Protein AF-A0AA89BWR8-F1 (afdb_monomer_lite)

Radius of gyration: 17.07 Å; chains: 1; bounding box: 43×33×44 Å

Structure (mmCIF, N/CA/C/O backbone):
data_AF-A0AA89BWR8-F1
#
_entry.id   AF-A0AA89BWR8-F1
#
loop_
_atom_site.group_PDB
_atom_site.id
_atom_site.type_symbol
_atom_site.label_atom_id
_atom_site.label_alt_id
_atom_site.label_comp_id
_atom_site.label_asym_id
_atom_site.label_entity_id
_atom_site.label_seq_id
_atom_site.pdbx_PDB_ins_code
_atom_site.Cartn_x
_atom_site.Cartn_y
_atom_site.Cartn_z
_atom_site.occupancy
_atom_site.B_iso_or_equiv
_atom_site.auth_seq_id
_atom_site.auth_comp_id
_atom_site.auth_asym_id
_atom_site.auth_atom_id
_atom_site.pdbx_PDB_model_num
ATOM 1 N N . SER A 1 1 ? 24.851 -25.615 -11.402 1.00 36.94 1 SER A N 1
ATOM 2 C CA . SER A 1 1 ? 25.061 -24.158 -11.490 1.00 36.94 1 SER A CA 1
ATOM 3 C C . SER A 1 1 ? 24.172 -23.484 -10.454 1.00 36.94 1 SER A C 1
ATOM 5 O O . SER A 1 1 ? 22.984 -23.778 -10.431 1.00 36.94 1 SER A O 1
ATOM 7 N N . LYS A 1 2 ? 24.751 -22.735 -9.506 1.00 30.31 2 LYS A N 1
ATOM 8 C CA . LYS A 1 2 ? 24.058 -22.172 -8.331 1.00 30.31 2 LYS A CA 1
ATOM 9 C C . LYS A 1 2 ? 23.184 -20.987 -8.760 1.00 30.31 2 LYS A C 1
ATOM 11 O O . LYS A 1 2 ? 23.700 -20.025 -9.312 1.00 30.31 2 LYS A O 1
ATOM 16 N N . VAL A 1 3 ? 21.880 -21.055 -8.491 1.00 31.41 3 VAL A N 1
ATOM 17 C CA . VAL A 1 3 ? 20.938 -19.947 -8.709 1.00 31.41 3 VAL A CA 1
ATOM 18 C C . VAL A 1 3 ? 21.201 -18.880 -7.647 1.00 31.41 3 VAL A C 1
ATOM 20 O O . VAL A 1 3 ? 20.932 -19.084 -6.463 1.00 31.41 3 VAL A O 1
ATOM 23 N N . GLN A 1 4 ? 21.777 -17.759 -8.068 1.00 27.44 4 GLN A N 1
ATOM 24 C CA . GLN A 1 4 ? 22.065 -16.613 -7.217 1.00 27.44 4 GLN A CA 1
ATOM 25 C C . GLN A 1 4 ? 20.774 -15.805 -7.059 1.00 27.44 4 GLN A C 1
ATOM 27 O O . GLN A 1 4 ? 20.370 -15.073 -7.957 1.00 27.44 4 GLN A O 1
ATOM 32 N N . ARG A 1 5 ? 20.081 -16.002 -5.931 1.00 29.70 5 ARG A N 1
ATOM 33 C CA . ARG A 1 5 ? 18.919 -15.194 -5.541 1.00 29.70 5 ARG A CA 1
ATOM 34 C C . ARG A 1 5 ? 19.393 -13.752 -5.362 1.00 29.70 5 ARG A C 1
ATOM 36 O O . ARG A 1 5 ? 20.123 -13.458 -4.418 1.00 29.70 5 ARG A O 1
ATOM 43 N N . SER A 1 6 ? 19.025 -12.870 -6.285 1.00 31.78 6 SER A N 1
ATOM 44 C CA . SER A 1 6 ? 19.241 -11.433 -6.151 1.00 31.78 6 SER A CA 1
ATOM 45 C C . SER A 1 6 ? 18.354 -10.919 -5.019 1.00 31.78 6 SER A C 1
ATOM 47 O O . SER A 1 6 ? 17.145 -10.763 -5.186 1.00 31.78 6 SER A O 1
ATOM 49 N N . ALA A 1 7 ? 18.953 -10.726 -3.847 1.00 32.12 7 ALA A N 1
ATOM 50 C CA . ALA A 1 7 ? 18.315 -10.069 -2.721 1.00 32.12 7 ALA A CA 1
ATOM 51 C C . ALA A 1 7 ? 17.990 -8.622 -3.111 1.00 32.12 7 ALA A C 1
ATOM 53 O O . ALA A 1 7 ? 18.871 -7.873 -3.539 1.00 32.12 7 ALA A O 1
ATOM 54 N N . ILE A 1 8 ? 16.723 -8.246 -2.966 1.00 34.41 8 ILE A N 1
ATOM 55 C CA . ILE A 1 8 ? 16.279 -6.856 -3.021 1.00 34.41 8 ILE A CA 1
ATOM 56 C C . ILE A 1 8 ? 16.982 -6.146 -1.858 1.00 34.41 8 ILE A C 1
ATOM 58 O O . ILE A 1 8 ? 16.659 -6.382 -0.699 1.00 34.41 8 ILE A O 1
ATOM 62 N N . ARG A 1 9 ? 18.004 -5.335 -2.149 1.00 30.09 9 ARG A N 1
ATOM 63 C CA . ARG A 1 9 ? 18.660 -4.503 -1.134 1.00 30.09 9 ARG A CA 1
ATOM 64 C C . ARG A 1 9 ? 17.848 -3.229 -0.957 1.00 30.09 9 ARG A C 1
ATOM 66 O O . ARG A 1 9 ? 17.902 -2.345 -1.807 1.00 30.09 9 ARG A O 1
ATOM 73 N N . ILE A 1 10 ? 17.121 -3.155 0.152 1.00 40.72 10 ILE A N 1
ATOM 74 C CA . ILE A 1 10 ? 16.496 -1.926 0.638 1.00 40.72 10 ILE A CA 1
ATOM 75 C C . ILE A 1 10 ? 17.629 -1.038 1.192 1.00 40.72 10 ILE A C 1
ATOM 77 O O . ILE A 1 10 ? 18.359 -1.486 2.081 1.00 40.72 10 ILE A O 1
ATOM 81 N N . PRO A 1 11 ? 17.873 0.169 0.648 1.00 35.12 11 PRO A N 1
ATOM 82 C CA . PRO A 1 11 ? 18.867 1.084 1.200 1.00 35.12 11 PRO A CA 1
ATOM 83 C C . PRO A 1 11 ? 18.423 1.553 2.590 1.00 35.12 11 PRO A C 1
ATOM 85 O O . PRO A 1 11 ? 17.339 2.099 2.729 1.00 35.12 11 PRO A O 1
ATOM 88 N N . SER A 1 12 ? 19.272 1.351 3.597 1.00 39.44 12 SER A N 1
ATOM 89 C CA . SER A 1 12 ? 19.062 1.808 4.975 1.00 39.44 12 SER A CA 1
ATOM 90 C C . SER A 1 12 ? 19.413 3.295 5.104 1.00 39.44 12 SER A C 1
ATOM 92 O O . SER A 1 12 ? 20.489 3.624 5.603 1.00 39.44 12 SER A O 1
ATOM 94 N N . ASP A 1 13 ? 18.510 4.179 4.688 1.00 39.41 13 ASP A N 1
ATOM 95 C CA . ASP A 1 13 ? 18.469 5.563 5.174 1.00 39.41 13 ASP A CA 1
ATOM 96 C C . ASP A 1 13 ? 17.265 5.676 6.107 1.00 39.41 13 ASP A C 1
ATOM 98 O O . ASP A 1 13 ? 16.150 5.962 5.680 1.00 39.41 13 ASP A O 1
ATOM 102 N N . LYS A 1 14 ? 17.511 5.400 7.395 1.00 39.00 14 LYS A N 1
ATOM 103 C CA . LYS A 1 14 ? 16.492 5.307 8.446 1.00 39.00 14 LYS A CA 1
ATOM 104 C C . LYS A 1 14 ? 15.722 6.621 8.585 1.00 39.00 14 LYS A C 1
ATOM 106 O O . LYS A 1 14 ? 16.087 7.484 9.382 1.00 39.00 14 LYS A O 1
ATOM 111 N N . GLN A 1 15 ? 14.631 6.749 7.842 1.00 40.97 15 GLN A N 1
ATOM 112 C CA . GLN A 1 15 ? 13.538 7.640 8.197 1.00 40.97 15 GLN A CA 1
ATOM 113 C C . GLN A 1 15 ? 12.720 6.970 9.303 1.00 40.97 15 GLN A C 1
ATOM 115 O O . GLN A 1 15 ? 12.555 5.754 9.318 1.00 40.97 15 GLN A O 1
ATOM 120 N N . GLU A 1 16 ? 12.181 7.762 10.224 1.00 44.00 16 GLU A N 1
ATOM 121 C CA . GLU A 1 16 ? 11.364 7.341 11.380 1.00 44.00 16 GLU A CA 1
ATOM 122 C C . GLU A 1 16 ? 10.152 6.451 10.995 1.00 44.00 16 GLU A C 1
ATOM 124 O O . GLU A 1 16 ? 9.566 5.771 11.834 1.00 44.00 16 GLU A O 1
ATOM 129 N N . GLY A 1 17 ? 9.801 6.423 9.702 1.00 45.97 17 GLY A N 1
ATOM 130 C CA . GLY A 1 17 ? 8.819 5.530 9.089 1.00 45.97 17 GLY A CA 1
ATOM 131 C C . GLY A 1 17 ? 9.308 4.100 8.794 1.00 45.97 17 GLY A C 1
ATOM 132 O O . GLY A 1 17 ? 8.502 3.180 8.793 1.00 45.97 17 GLY A O 1
ATOM 133 N N . GLU A 1 18 ? 10.600 3.866 8.565 1.00 49.12 18 GLU A N 1
ATOM 134 C CA . GLU A 1 18 ? 11.105 2.540 8.166 1.00 49.12 18 GLU A CA 1
ATOM 135 C C . GLU A 1 18 ? 11.197 1.552 9.331 1.00 49.12 18 GLU A C 1
ATOM 137 O O . GLU A 1 18 ? 11.049 0.345 9.133 1.00 49.12 18 GLU A O 1
ATOM 142 N N . THR A 1 19 ? 11.396 2.044 10.555 1.00 53.81 19 THR A N 1
ATOM 143 C CA . THR A 1 19 ? 11.490 1.193 11.749 1.00 53.81 19 THR A CA 1
ATOM 144 C C . THR A 1 19 ? 10.155 0.532 12.082 1.00 53.81 19 THR A C 1
ATOM 146 O O . THR A 1 19 ? 10.115 -0.671 12.319 1.00 53.81 19 THR A O 1
ATOM 149 N N . TRP A 1 20 ? 9.036 1.263 12.013 1.00 62.69 20 TRP A N 1
ATOM 150 C CA . TRP A 1 20 ? 7.748 0.712 12.451 1.00 62.69 20 TRP A CA 1
ATOM 151 C C . TRP A 1 20 ? 7.217 -0.392 11.533 1.00 62.69 20 TRP A C 1
ATOM 153 O O . TRP A 1 20 ? 6.563 -1.318 12.012 1.00 62.69 20 TRP A O 1
ATOM 163 N N . ILE A 1 21 ? 7.454 -0.310 10.218 1.00 67.62 21 ILE A N 1
ATOM 164 C CA . ILE A 1 21 ? 6.926 -1.316 9.293 1.00 67.62 21 ILE A CA 1
ATOM 165 C C . ILE A 1 21 ? 7.728 -2.614 9.377 1.00 67.62 21 ILE A C 1
ATOM 167 O O . ILE A 1 21 ? 7.125 -3.683 9.351 1.00 67.62 21 ILE A O 1
ATOM 171 N N . GLY A 1 22 ? 9.053 -2.527 9.555 1.00 64.25 22 GLY A N 1
ATOM 172 C CA . GLY A 1 22 ? 9.920 -3.688 9.773 1.00 64.25 22 GLY A CA 1
ATOM 173 C C . GLY A 1 22 ? 9.630 -4.405 11.094 1.00 64.25 22 GLY A C 1
ATOM 174 O O . GLY A 1 22 ? 9.739 -5.626 11.168 1.00 64.25 22 GLY A O 1
ATOM 175 N N . ASP A 1 23 ? 9.165 -3.668 12.106 1.00 72.50 23 ASP A N 1
ATOM 176 C CA . ASP A 1 23 ? 8.747 -4.240 13.391 1.00 72.50 23 ASP A CA 1
ATOM 177 C C . ASP A 1 23 ? 7.387 -4.964 13.314 1.00 72.50 23 ASP A C 1
ATOM 179 O O . ASP A 1 23 ? 7.080 -5.813 14.155 1.00 72.50 23 ASP A O 1
ATOM 183 N N . ARG A 1 24 ? 6.546 -4.648 12.315 1.00 72.31 24 ARG A N 1
ATOM 184 C CA . ARG A 1 24 ? 5.188 -5.214 12.165 1.00 72.31 24 ARG A CA 1
ATOM 185 C C . ARG A 1 24 ? 5.049 -6.218 11.026 1.00 72.31 24 ARG A C 1
ATOM 187 O O . ARG A 1 24 ? 4.170 -7.078 11.089 1.00 72.31 24 ARG A O 1
ATOM 194 N N . LEU A 1 25 ? 5.874 -6.106 9.989 1.00 78.25 25 LEU A N 1
ATOM 195 C CA . LEU A 1 25 ? 5.851 -6.953 8.803 1.00 78.25 25 LEU A CA 1
ATOM 196 C C . LEU A 1 25 ? 7.245 -7.495 8.528 1.00 78.25 25 LEU A C 1
ATOM 198 O O . LEU A 1 25 ? 8.211 -6.742 8.439 1.00 78.25 25 LEU A O 1
ATOM 202 N N . SER A 1 26 ? 7.337 -8.809 8.332 1.00 82.75 26 SER A N 1
ATOM 203 C CA . SER A 1 26 ? 8.589 -9.412 7.890 1.00 82.75 26 SER A CA 1
ATOM 204 C C . SER A 1 26 ? 8.947 -8.948 6.477 1.00 82.75 26 SER A C 1
ATOM 206 O O . SER A 1 26 ? 8.071 -8.655 5.654 1.00 82.75 26 SER A O 1
ATOM 208 N N . GLU A 1 27 ? 10.245 -8.947 6.169 1.00 80.44 27 GLU A N 1
ATOM 209 C CA . GLU A 1 27 ? 10.750 -8.649 4.823 1.00 80.44 27 GLU A CA 1
ATOM 210 C C . GLU A 1 27 ? 10.099 -9.540 3.754 1.00 80.44 27 GLU A C 1
ATOM 212 O O . GLU A 1 27 ? 9.795 -9.067 2.660 1.00 80.44 27 GLU A O 1
ATOM 217 N N . ASP A 1 28 ? 9.798 -10.799 4.086 1.00 84.06 28 ASP A N 1
ATOM 218 C CA . ASP A 1 28 ? 9.092 -11.721 3.191 1.00 84.06 28 ASP A CA 1
ATOM 219 C C . ASP A 1 28 ? 7.685 -11.221 2.835 1.00 84.06 28 ASP A C 1
ATOM 221 O O . ASP A 1 28 ? 7.279 -11.279 1.672 1.00 84.06 28 ASP A O 1
ATOM 225 N N . VAL A 1 29 ? 6.934 -10.703 3.815 1.00 82.75 29 VAL A N 1
ATOM 226 C CA . VAL A 1 29 ? 5.588 -10.158 3.584 1.00 82.75 29 VAL A CA 1
ATOM 227 C C . VAL A 1 29 ? 5.672 -8.891 2.742 1.00 82.75 29 VAL A C 1
ATOM 229 O O . VAL A 1 29 ? 4.919 -8.747 1.779 1.00 82.75 29 VAL A O 1
ATOM 232 N N . LEU A 1 30 ? 6.618 -7.999 3.042 1.00 81.62 30 LEU A N 1
ATOM 233 C CA . LEU A 1 30 ? 6.847 -6.792 2.245 1.00 81.62 30 LEU A CA 1
ATOM 234 C C . LEU A 1 30 ? 7.247 -7.130 0.803 1.00 81.62 30 LEU A C 1
ATOM 236 O O . LEU A 1 30 ? 6.718 -6.535 -0.137 1.00 81.62 30 LEU A O 1
ATOM 240 N N . GLY A 1 31 ? 8.109 -8.131 0.614 1.00 82.69 31 GLY A N 1
ATOM 241 C CA . GLY A 1 31 ? 8.495 -8.636 -0.701 1.00 82.69 31 GLY A CA 1
ATOM 242 C C . GLY A 1 31 ? 7.308 -9.202 -1.485 1.00 82.69 31 GLY A C 1
ATOM 243 O O . GLY A 1 31 ? 7.147 -8.901 -2.670 1.00 82.69 31 GLY A O 1
ATOM 244 N N . GLN A 1 32 ? 6.428 -9.963 -0.828 1.00 86.75 32 GLN A N 1
ATOM 245 C CA . GLN A 1 32 ? 5.204 -10.482 -1.447 1.00 86.75 32 GLN A CA 1
ATOM 246 C C . GLN A 1 32 ? 4.235 -9.366 -1.840 1.00 86.75 32 GLN A C 1
ATOM 248 O O . GLN A 1 32 ? 3.738 -9.358 -2.967 1.00 86.75 32 GLN A O 1
ATOM 253 N N . VAL A 1 33 ? 3.991 -8.406 -0.945 1.00 86.50 33 VAL A N 1
ATOM 254 C CA . VAL A 1 33 ? 3.132 -7.249 -1.223 1.00 86.50 33 VAL A CA 1
ATOM 255 C C . VAL A 1 33 ? 3.694 -6.440 -2.390 1.00 86.50 33 VAL A C 1
ATOM 257 O O . VAL A 1 33 ? 2.972 -6.164 -3.347 1.00 86.50 33 VAL A O 1
ATOM 260 N N . GLY A 1 34 ? 4.994 -6.135 -2.373 1.00 85.31 34 GLY A N 1
ATOM 261 C CA . GLY A 1 34 ? 5.671 -5.439 -3.467 1.00 85.31 34 GLY A CA 1
ATOM 262 C C . GLY A 1 34 ? 5.540 -6.177 -4.803 1.00 85.31 34 GLY A C 1
ATOM 263 O O . GLY A 1 34 ? 5.213 -5.563 -5.819 1.00 85.31 34 GLY A O 1
ATOM 264 N N . SER A 1 35 ? 5.708 -7.503 -4.803 1.00 84.31 35 SER A N 1
ATOM 265 C CA . SER A 1 35 ? 5.534 -8.339 -5.997 1.00 84.31 35 SER A CA 1
ATOM 266 C C . SER A 1 35 ? 4.100 -8.293 -6.540 1.00 84.31 35 SER A C 1
ATOM 268 O O . SER A 1 35 ? 3.899 -8.103 -7.742 1.00 84.31 35 SER A O 1
ATOM 270 N N . GLN A 1 36 ? 3.090 -8.389 -5.669 1.00 88.38 36 GLN A N 1
ATOM 271 C CA . GLN A 1 36 ? 1.687 -8.297 -6.080 1.00 88.38 36 GLN A CA 1
ATOM 272 C C . GLN A 1 36 ? 1.348 -6.927 -6.675 1.00 88.38 36 GLN A C 1
ATOM 274 O O . GLN A 1 36 ? 0.682 -6.857 -7.711 1.00 88.38 36 GLN A O 1
ATOM 279 N N . LEU A 1 37 ? 1.834 -5.841 -6.066 1.00 88.25 37 LEU A N 1
ATOM 280 C CA . LEU A 1 37 ? 1.648 -4.489 -6.595 1.00 88.25 37 LEU A CA 1
ATOM 281 C C . LEU A 1 37 ? 2.299 -4.341 -7.972 1.00 88.25 37 LEU A C 1
ATOM 283 O O . LEU A 1 37 ? 1.674 -3.824 -8.898 1.00 88.25 37 LEU A O 1
ATOM 287 N N . LEU A 1 38 ? 3.512 -4.868 -8.144 1.00 85.62 38 LEU A N 1
ATOM 288 C CA . LEU A 1 38 ? 4.231 -4.811 -9.412 1.00 85.62 38 LEU A CA 1
ATOM 289 C C . LEU A 1 38 ? 3.472 -5.522 -10.542 1.00 85.62 38 LEU A C 1
ATOM 291 O O . LEU A 1 38 ? 3.311 -4.959 -11.626 1.00 85.62 38 LEU A O 1
ATOM 295 N N . ILE A 1 39 ? 2.940 -6.719 -10.275 1.00 85.38 39 ILE A N 1
ATOM 296 C CA . ILE A 1 39 ? 2.139 -7.492 -11.240 1.00 85.38 39 ILE 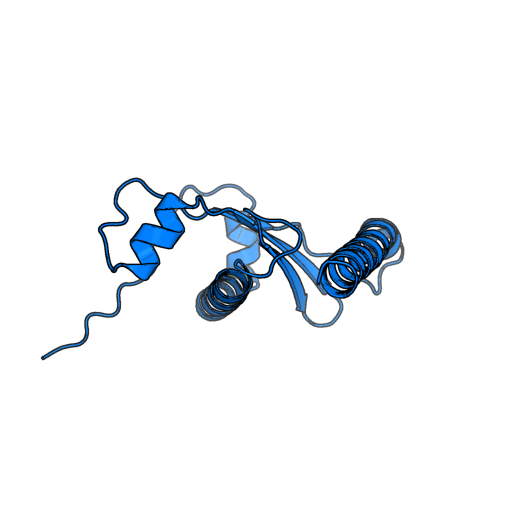A CA 1
ATOM 297 C C . ILE A 1 39 ? 0.877 -6.723 -11.660 1.00 85.38 39 ILE A C 1
ATOM 299 O O . ILE A 1 39 ? 0.444 -6.816 -12.808 1.00 85.38 39 ILE A O 1
ATOM 303 N N . LYS A 1 40 ? 0.282 -5.938 -10.754 1.00 84.31 40 LYS A N 1
ATOM 304 C CA . LYS A 1 40 ? -0.939 -5.160 -11.020 1.00 84.31 40 LYS A CA 1
ATOM 305 C C . LYS A 1 40 ? -0.679 -3.807 -11.688 1.00 84.31 40 LYS A C 1
ATOM 307 O O . LYS A 1 40 ? -1.622 -3.201 -12.199 1.00 84.31 40 LYS A O 1
ATOM 312 N N . ARG A 1 41 ? 0.573 -3.342 -11.768 1.00 83.19 41 ARG A N 1
ATOM 313 C CA . ARG A 1 41 ? 0.925 -2.041 -12.371 1.00 83.19 41 ARG A CA 1
ATOM 314 C C . ARG A 1 41 ? 0.419 -1.842 -13.799 1.00 83.19 41 ARG A C 1
ATOM 316 O O . ARG A 1 41 ? -0.164 -0.787 -14.061 1.00 83.19 41 ARG A O 1
ATOM 323 N N . PRO A 1 42 ? 0.547 -2.820 -14.716 1.00 78.19 42 PRO A N 1
ATOM 324 C CA . PRO A 1 42 ?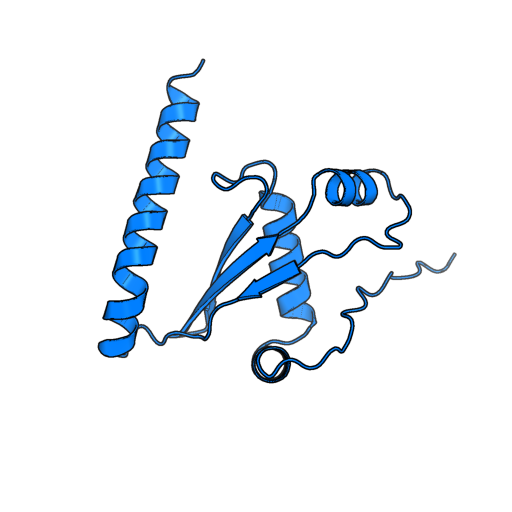 0.056 -2.666 -16.074 1.00 78.19 42 PRO A CA 1
ATOM 325 C C . PRO A 1 42 ? -1.458 -2.548 -16.167 1.00 78.19 42 PRO A C 1
ATOM 327 O O . PRO A 1 42 ? -1.925 -2.216 -17.232 1.00 78.19 42 PRO A O 1
ATOM 330 N N . VAL A 1 43 ? -2.247 -2.799 -15.124 1.00 79.19 43 VAL A N 1
ATOM 331 C CA . VAL A 1 43 ? -3.722 -2.696 -15.167 1.00 79.19 43 VAL A CA 1
ATOM 332 C C . VAL A 1 43 ? -4.272 -1.714 -14.129 1.00 79.19 43 VAL A C 1
ATOM 334 O O . VAL A 1 43 ? -5.478 -1.625 -13.935 1.00 79.19 43 VAL A O 1
ATOM 337 N N . SER A 1 44 ? -3.390 -0.967 -13.464 1.00 81.94 44 SER A N 1
ATOM 338 C CA . SER A 1 44 ? -3.762 0.010 -12.443 1.00 81.94 44 SER A CA 1
ATOM 339 C C . SER A 1 44 ? -4.511 1.197 -13.053 1.00 81.94 44 SER A C 1
ATOM 341 O O . SER A 1 44 ? -4.057 1.788 -14.032 1.00 81.94 44 SER A O 1
ATOM 343 N N . SER A 1 45 ? -5.604 1.617 -12.417 1.00 82.38 45 SER A N 1
ATOM 344 C CA . SER A 1 45 ? -6.267 2.897 -12.707 1.00 82.38 45 SER A CA 1
ATOM 345 C C . SER A 1 45 ? -5.387 4.114 -12.414 1.00 82.38 45 SER A C 1
ATOM 347 O O . SER A 1 45 ? -5.673 5.208 -12.884 1.00 82.38 45 SER A O 1
ATOM 349 N N . PHE A 1 46 ? -4.320 3.924 -11.635 1.00 83.19 46 PHE A N 1
ATOM 350 C CA . PHE A 1 46 ? -3.452 4.980 -11.123 1.00 83.19 46 PHE A CA 1
ATOM 351 C C . PHE A 1 46 ? -2.084 5.031 -11.814 1.00 83.19 46 PHE A C 1
ATOM 353 O O . PHE A 1 46 ? -1.147 5.573 -11.235 1.00 83.19 46 PHE A O 1
ATOM 360 N N . ARG A 1 47 ? -1.925 4.463 -13.023 1.00 79.00 47 ARG A N 1
ATOM 361 C CA . ARG A 1 47 ? -0.633 4.476 -13.743 1.00 79.00 47 ARG A CA 1
ATOM 362 C C . ARG A 1 47 ? -0.020 5.896 -13.757 1.00 79.00 47 ARG A C 1
ATOM 364 O O . ARG A 1 47 ? -0.736 6.842 -14.073 1.00 79.00 47 ARG A O 1
ATOM 371 N N . PRO A 1 48 ? 1.289 6.044 -13.465 1.00 78.44 48 PRO A N 1
ATOM 372 C CA . PRO A 1 48 ? 2.303 4.987 -13.318 1.00 78.44 48 PRO A CA 1
ATOM 373 C C . PRO A 1 48 ? 2.331 4.277 -11.952 1.00 78.44 48 PRO A C 1
ATOM 375 O O . PRO A 1 48 ? 3.111 3.335 -11.792 1.00 78.44 48 PRO A O 1
ATOM 378 N N . TYR A 1 49 ? 1.482 4.689 -11.011 1.00 86.75 49 TYR A N 1
ATOM 379 C CA . TYR A 1 49 ? 1.417 4.198 -9.640 1.00 86.75 49 TYR A CA 1
ATOM 380 C C . TYR A 1 49 ? 0.519 2.969 -9.475 1.00 86.75 49 TYR A C 1
ATOM 382 O O . TYR A 1 49 ? -0.415 2.717 -10.251 1.00 86.75 49 TYR A O 1
ATOM 390 N N . VAL A 1 50 ? 0.769 2.216 -8.406 1.00 89.25 50 VAL A N 1
ATOM 391 C CA . VAL A 1 50 ? -0.131 1.155 -7.940 1.00 89.25 50 VAL A CA 1
ATOM 392 C C . VAL A 1 50 ? -0.463 1.394 -6.490 1.00 89.25 50 VAL A C 1
ATOM 394 O O . VAL A 1 50 ? 0.426 1.407 -5.645 1.00 89.25 50 VAL A O 1
ATOM 397 N N . LEU A 1 51 ? -1.749 1.557 -6.210 1.00 91.06 51 LEU A N 1
ATOM 398 C CA . LEU A 1 51 ? -2.237 1.643 -4.849 1.00 91.06 51 LEU A CA 1
ATOM 399 C C . LEU A 1 51 ? -2.699 0.261 -4.376 1.00 91.06 51 LEU A C 1
ATOM 401 O O . LEU A 1 51 ? -3.478 -0.412 -5.052 1.00 91.06 51 LEU A O 1
ATOM 405 N N . GLY A 1 52 ? -2.222 -0.134 -3.205 1.00 90.88 52 GLY A N 1
ATOM 406 C CA . GLY A 1 52 ? -2.625 -1.317 -2.467 1.00 90.88 52 GLY A CA 1
ATOM 407 C C . GLY A 1 52 ? -3.257 -0.966 -1.131 1.00 90.88 52 GLY A C 1
ATOM 408 O O . GLY A 1 52 ? -3.003 0.089 -0.549 1.00 90.88 52 GLY A O 1
ATOM 409 N N . ILE A 1 53 ? -4.053 -1.903 -0.632 1.00 92.25 53 ILE A N 1
ATOM 410 C CA . ILE A 1 53 ? -4.584 -1.889 0.725 1.00 92.25 53 ILE A CA 1
ATOM 411 C C . ILE A 1 53 ? -4.073 -3.160 1.396 1.00 92.25 53 ILE A C 1
ATOM 413 O O . ILE A 1 53 ? -4.341 -4.258 0.909 1.00 92.25 53 ILE A O 1
ATOM 417 N N . LEU A 1 54 ? -3.330 -3.014 2.490 1.00 91.06 54 LEU A N 1
ATOM 418 C CA . LEU A 1 54 ? -2.924 -4.130 3.333 1.00 91.06 54 LEU A CA 1
ATOM 419 C C . LEU A 1 54 ? -3.811 -4.171 4.573 1.00 91.06 54 LEU A C 1
ATOM 421 O O . LEU A 1 54 ? -3.805 -3.240 5.377 1.00 91.06 54 LEU A O 1
ATOM 425 N N . CYS A 1 55 ? -4.546 -5.268 4.729 1.00 90.56 55 CYS A N 1
ATOM 426 C CA . CYS A 1 55 ? -5.395 -5.517 5.889 1.00 90.56 55 CYS A CA 1
ATOM 427 C C . CYS A 1 55 ? -4.693 -6.484 6.850 1.00 90.56 55 CYS A C 1
ATOM 429 O O . CYS A 1 55 ? -4.296 -7.580 6.456 1.00 90.56 55 CYS A O 1
ATOM 431 N N . MET A 1 56 ? -4.568 -6.094 8.116 1.00 89.19 56 MET A N 1
ATOM 432 C CA . MET A 1 56 ? -3.916 -6.853 9.183 1.00 89.19 56 MET A CA 1
ATOM 433 C C . MET A 1 56 ? -4.836 -6.885 10.402 1.00 89.19 56 MET A C 1
ATOM 435 O O . MET A 1 56 ? -4.871 -5.946 11.190 1.00 89.19 56 MET A O 1
ATOM 439 N N . ARG A 1 57 ? -5.600 -7.969 10.574 1.00 89.69 57 ARG A N 1
ATOM 440 C CA . ARG A 1 57 ? -6.666 -8.049 11.593 1.00 89.69 57 ARG A CA 1
ATOM 441 C C . ARG A 1 57 ? -7.637 -6.867 11.462 1.00 89.69 57 ARG A C 1
ATOM 443 O O . ARG A 1 57 ? -8.366 -6.822 10.480 1.00 89.69 57 ARG A O 1
ATOM 450 N N . THR A 1 58 ? -7.647 -5.947 12.428 1.00 92.25 58 THR A N 1
ATOM 451 C CA . THR A 1 58 ? -8.512 -4.760 12.442 1.00 92.25 58 THR A CA 1
ATOM 452 C C . THR A 1 58 ? -7.845 -3.522 11.856 1.00 92.25 58 THR A C 1
ATOM 454 O O . THR A 1 58 ? -8.454 -2.459 11.785 1.00 92.25 58 THR A O 1
ATOM 457 N N . GLU A 1 59 ? -6.595 -3.647 11.421 1.00 93.50 59 GLU A N 1
ATOM 458 C CA . GLU A 1 59 ? -5.813 -2.534 10.920 1.00 93.50 59 GLU A CA 1
ATOM 459 C C . GLU A 1 59 ? -5.727 -2.544 9.402 1.00 93.50 59 GLU A C 1
ATOM 461 O O . GLU A 1 59 ? -5.620 -3.589 8.758 1.00 93.50 59 GLU A O 1
ATOM 466 N N . VAL A 1 60 ? -5.730 -1.348 8.831 1.00 93.25 60 VAL A N 1
ATOM 467 C CA . VAL A 1 60 ? -5.553 -1.112 7.404 1.00 93.25 60 VAL A CA 1
ATOM 468 C C . VAL A 1 60 ? -4.371 -0.178 7.199 1.00 93.25 60 VAL A C 1
ATOM 470 O O . VAL A 1 60 ? -4.218 0.814 7.908 1.00 93.25 60 VAL A O 1
ATOM 473 N N . MET A 1 61 ? -3.546 -0.486 6.207 1.00 92.38 61 MET A N 1
ATOM 474 C CA . MET A 1 61 ? -2.481 0.377 5.711 1.00 92.38 61 MET A CA 1
ATOM 475 C C . MET A 1 61 ? -2.651 0.562 4.206 1.00 92.38 61 MET A C 1
ATOM 477 O O . MET A 1 61 ? -2.879 -0.404 3.476 1.00 92.38 61 MET A O 1
ATOM 481 N N . PHE A 1 62 ? -2.508 1.796 3.735 1.00 92.94 62 PHE A N 1
ATOM 482 C CA . PHE A 1 62 ? -2.476 2.089 2.307 1.00 92.94 62 PHE A CA 1
ATOM 483 C C . PHE A 1 62 ? -1.031 2.112 1.837 1.00 92.94 62 PHE A C 1
ATOM 485 O O . PHE A 1 62 ? -0.177 2.703 2.495 1.00 92.94 62 PHE A O 1
ATOM 492 N N . ILE A 1 63 ? -0.767 1.457 0.712 1.00 91.75 63 ILE A N 1
ATOM 493 C CA . ILE A 1 63 ? 0.572 1.291 0.151 1.00 91.75 63 ILE A CA 1
ATOM 494 C C . ILE A 1 63 ? 0.560 1.835 -1.268 1.00 91.75 63 ILE A C 1
ATOM 496 O O . ILE A 1 63 ? -0.301 1.463 -2.059 1.00 91.75 63 ILE A O 1
ATOM 500 N N . LEU A 1 64 ? 1.518 2.684 -1.607 1.00 90.50 64 LEU A N 1
ATOM 501 C CA . LEU A 1 64 ? 1.697 3.219 -2.946 1.00 90.50 64 LEU A CA 1
ATOM 502 C C . LEU A 1 64 ? 3.036 2.742 -3.502 1.00 90.50 64 LEU A C 1
ATOM 504 O O . LEU A 1 64 ? 4.094 3.041 -2.955 1.00 90.50 64 LEU A O 1
ATOM 508 N N . LEU A 1 65 ? 2.980 2.006 -4.606 1.00 89.56 65 LEU A N 1
ATOM 509 C CA . LEU A 1 65 ? 4.145 1.659 -5.403 1.00 89.56 65 LEU A CA 1
ATOM 510 C C . LEU A 1 65 ? 4.350 2.728 -6.476 1.00 89.56 65 LEU A C 1
ATOM 512 O O . LEU A 1 65 ? 3.522 2.874 -7.381 1.00 89.56 65 LEU A O 1
ATOM 516 N N . GLU A 1 66 ? 5.480 3.419 -6.402 1.00 87.94 66 GLU A N 1
ATOM 517 C CA . GLU A 1 66 ? 5.964 4.328 -7.431 1.00 87.94 66 GLU A CA 1
ATOM 518 C C . GLU A 1 66 ? 7.122 3.680 -8.199 1.00 87.94 66 GLU A C 1
ATOM 520 O O . GLU A 1 66 ? 8.140 3.265 -7.635 1.00 87.94 66 GLU A O 1
ATOM 525 N N . MET A 1 67 ? 6.947 3.570 -9.517 1.00 84.19 67 MET A N 1
ATOM 526 C CA . MET A 1 67 ? 7.942 2.996 -10.415 1.00 84.19 67 MET A CA 1
ATOM 527 C C . MET A 1 67 ? 7.870 3.657 -11.792 1.00 84.19 67 MET A C 1
ATOM 529 O O . MET A 1 67 ? 6.810 3.701 -12.434 1.00 84.19 67 MET A O 1
ATOM 533 N N . THR A 1 68 ? 9.023 4.121 -12.272 1.00 83.00 68 THR A N 1
ATOM 534 C CA . THR A 1 68 ? 9.177 4.688 -13.615 1.00 83.00 68 THR A CA 1
ATOM 535 C C . THR A 1 68 ? 8.956 3.618 -14.688 1.00 83.00 68 THR A C 1
ATOM 537 O O . THR A 1 68 ? 9.076 2.413 -14.448 1.00 83.00 68 THR A O 1
ATOM 540 N N . HIS A 1 69 ? 8.573 4.037 -15.897 1.00 81.62 69 HIS A N 1
ATOM 541 C CA . HIS A 1 69 ? 8.419 3.098 -17.010 1.00 81.62 69 HIS A CA 1
ATOM 542 C C . HIS A 1 69 ? 9.756 2.434 -17.373 1.00 81.62 69 HIS A C 1
ATOM 544 O O . HIS A 1 69 ? 9.790 1.219 -17.552 1.00 81.62 69 HIS A O 1
ATOM 550 N N . ASP A 1 70 ? 10.842 3.206 -17.370 1.00 83.94 70 ASP A N 1
ATOM 551 C CA . ASP A 1 70 ? 12.201 2.728 -17.637 1.00 83.94 70 ASP A CA 1
ATOM 552 C C . ASP A 1 70 ? 12.645 1.670 -16.632 1.00 83.94 70 ASP A C 1
ATOM 554 O O . ASP A 1 70 ? 13.193 0.641 -17.024 1.00 83.94 70 ASP A O 1
ATOM 558 N N . HIS A 1 71 ? 12.3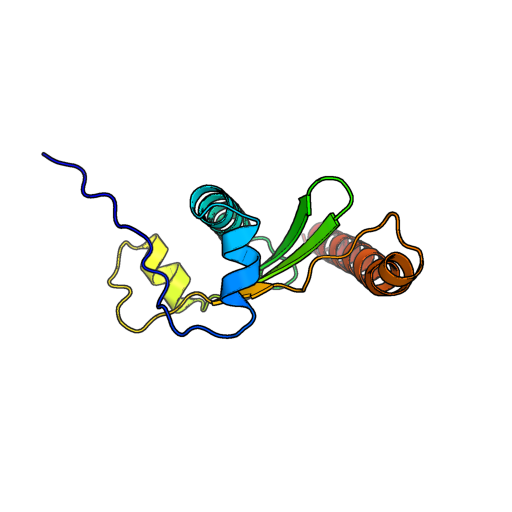50 1.866 -15.344 1.00 84.69 71 HIS A N 1
ATOM 559 C CA . HIS A 1 71 ? 12.665 0.874 -14.325 1.00 84.69 71 HIS A CA 1
ATOM 560 C C . HIS A 1 71 ? 11.883 -0.430 -14.556 1.00 84.69 71 HIS A C 1
ATOM 562 O O . HIS A 1 71 ? 12.480 -1.507 -14.567 1.00 84.69 71 HIS A O 1
ATOM 568 N N . LEU A 1 72 ? 10.575 -0.360 -14.841 1.00 83.44 72 LEU A N 1
ATOM 569 C CA . LEU A 1 72 ? 9.798 -1.561 -15.176 1.00 83.44 72 LEU A CA 1
ATOM 570 C C . LEU A 1 72 ? 10.354 -2.268 -16.419 1.00 83.44 72 LEU A C 1
ATOM 572 O O . LEU A 1 72 ? 10.493 -3.491 -16.423 1.00 83.44 72 LEU A O 1
ATOM 576 N N . TRP A 1 73 ? 10.678 -1.509 -17.464 1.00 86.19 73 TRP A N 1
ATOM 577 C CA . TRP A 1 73 ? 11.243 -2.053 -18.693 1.00 86.19 73 TRP A CA 1
ATOM 578 C C . TRP A 1 73 ? 12.582 -2.747 -18.424 1.00 86.19 73 TRP A C 1
ATOM 580 O O . TRP A 1 73 ? 12.799 -3.863 -18.899 1.00 86.19 73 TRP A O 1
ATOM 590 N N . LYS A 1 74 ? 13.456 -2.147 -17.606 1.00 86.56 74 LYS A N 1
ATOM 591 C CA . LYS A 1 74 ? 14.728 -2.758 -17.195 1.00 86.56 74 LYS A CA 1
ATOM 592 C C . LYS A 1 74 ? 14.502 -4.079 -16.452 1.00 86.56 74 LYS A C 1
ATOM 594 O O . LYS A 1 74 ? 15.159 -5.062 -16.791 1.00 86.56 74 LYS A O 1
ATOM 599 N N . ILE A 1 75 ? 13.538 -4.135 -15.526 1.00 84.94 75 ILE A N 1
ATOM 600 C CA . ILE A 1 75 ? 13.161 -5.371 -14.813 1.00 84.94 75 ILE A CA 1
ATOM 601 C C . ILE A 1 75 ? 12.699 -6.449 -15.803 1.00 84.94 75 ILE A C 1
ATOM 603 O O . ILE A 1 75 ? 13.202 -7.569 -15.777 1.00 84.94 75 ILE A O 1
ATOM 607 N N . GLN A 1 76 ? 11.777 -6.117 -16.711 1.00 85.62 76 GLN A N 1
ATOM 608 C CA . GLN A 1 76 ? 11.219 -7.073 -17.677 1.00 85.62 76 GLN A CA 1
ATOM 609 C C . GLN A 1 76 ? 12.264 -7.619 -18.661 1.00 85.62 76 GLN A C 1
ATOM 611 O O . GLN A 1 76 ? 12.146 -8.753 -19.118 1.00 85.62 76 GLN A O 1
ATOM 616 N N . ASN A 1 77 ? 13.292 -6.826 -18.969 1.00 89.00 77 ASN A N 1
ATOM 617 C CA . ASN A 1 77 ? 14.350 -7.180 -19.913 1.00 89.00 77 ASN A CA 1
ATOM 618 C C . ASN A 1 77 ? 15.643 -7.666 -19.232 1.00 89.00 77 ASN A C 1
ATOM 620 O O . ASN A 1 77 ? 16.670 -7.773 -19.907 1.00 89.00 77 ASN A O 1
ATOM 624 N N . ASN A 1 78 ? 15.613 -7.946 -17.920 1.00 85.88 78 ASN A N 1
ATOM 625 C CA . ASN A 1 78 ? 16.776 -8.352 -17.118 1.00 85.88 78 ASN A CA 1
ATOM 626 C C . ASN A 1 78 ? 17.999 -7.436 -17.329 1.00 85.88 78 ASN A C 1
ATOM 628 O O . ASN A 1 78 ? 19.127 -7.901 -17.512 1.00 85.88 78 ASN A O 1
ATOM 632 N N . LYS A 1 79 ? 17.765 -6.121 -17.372 1.00 88.56 79 LYS A N 1
ATOM 633 C CA . LYS A 1 79 ? 18.809 -5.099 -17.512 1.00 88.56 79 LYS A CA 1
ATOM 634 C C . LYS A 1 79 ? 19.336 -4.664 -16.151 1.00 88.56 79 LYS A C 1
ATOM 636 O O . LYS A 1 79 ? 18.729 -4.929 -15.118 1.00 88.56 79 LYS A O 1
ATOM 641 N N . ASP A 1 80 ? 20.473 -3.975 -16.181 1.00 85.75 80 ASP A N 1
ATOM 642 C CA . ASP A 1 80 ? 21.044 -3.361 -14.989 1.00 85.75 80 ASP A CA 1
ATOM 643 C C . ASP A 1 80 ? 20.066 -2.346 -14.376 1.00 85.75 80 ASP A C 1
ATOM 645 O O . ASP A 1 80 ? 19.468 -1.525 -15.078 1.00 85.75 80 ASP A O 1
ATOM 649 N N . LEU A 1 81 ? 19.908 -2.442 -13.059 1.00 82.81 81 LEU A N 1
ATOM 650 C CA . LEU A 1 81 ? 19.041 -1.597 -12.241 1.00 82.81 81 LEU A CA 1
ATOM 651 C C . LEU A 1 81 ? 19.846 -0.514 -11.507 1.00 82.81 81 LEU A C 1
ATOM 653 O O . LEU A 1 81 ? 19.288 0.206 -10.681 1.00 82.81 81 LEU A O 1
ATOM 657 N N . SER A 1 82 ? 21.154 -0.398 -11.770 1.00 77.94 82 SER A N 1
ATOM 658 C CA . SER A 1 82 ? 22.002 0.609 -11.137 1.00 77.94 82 SER A CA 1
ATOM 659 C C . SER A 1 82 ? 21.433 2.024 -11.334 1.00 77.94 82 SER A C 1
ATOM 661 O O . SER A 1 82 ? 21.076 2.443 -12.435 1.00 77.94 82 SER A O 1
ATOM 663 N N . GLY A 1 83 ? 21.277 2.746 -10.221 1.00 71.56 83 GLY A N 1
ATOM 664 C CA . GLY A 1 83 ? 20.730 4.106 -10.192 1.00 71.56 83 GLY A CA 1
ATOM 665 C C . GLY A 1 83 ? 19.200 4.213 -10.162 1.00 71.56 83 GLY A C 1
ATOM 666 O O . GLY A 1 83 ? 18.695 5.279 -9.825 1.00 71.56 83 GLY A O 1
ATOM 667 N N . GLU A 1 84 ? 18.456 3.137 -10.430 1.00 71.88 84 GLU A N 1
ATOM 668 C CA . GLU A 1 84 ? 16.992 3.144 -10.348 1.00 71.88 84 GLU A CA 1
ATOM 669 C C . GLU A 1 84 ? 16.524 2.703 -8.962 1.00 71.88 84 GLU A C 1
ATOM 671 O O . GLU A 1 84 ? 17.023 1.732 -8.387 1.00 71.88 84 GLU A O 1
ATOM 676 N N . ARG A 1 85 ? 15.525 3.400 -8.416 1.00 70.00 85 ARG A N 1
ATOM 677 C CA . ARG A 1 85 ? 14.873 3.001 -7.166 1.00 70.00 85 ARG A CA 1
ATOM 678 C C . ARG A 1 85 ? 13.380 2.845 -7.387 1.00 70.00 85 ARG A C 1
ATOM 680 O O . ARG A 1 85 ? 12.732 3.665 -8.029 1.00 70.00 85 ARG A O 1
ATOM 687 N N . THR A 1 86 ? 12.843 1.750 -6.869 1.00 75.62 86 THR A N 1
ATOM 688 C CA . THR A 1 86 ? 11.407 1.594 -6.663 1.00 75.62 86 THR A CA 1
ATOM 689 C C . THR A 1 86 ? 11.097 2.157 -5.295 1.00 75.62 86 THR A C 1
ATOM 691 O O . THR A 1 86 ? 11.759 1.784 -4.327 1.00 75.62 86 THR A O 1
ATOM 694 N N . ILE A 1 87 ? 10.110 3.042 -5.213 1.00 82.12 87 ILE A N 1
ATOM 695 C CA . ILE A 1 87 ? 9.701 3.622 -3.939 1.00 82.12 87 ILE A CA 1
ATOM 696 C C . ILE A 1 87 ? 8.380 2.973 -3.546 1.00 82.12 87 ILE A C 1
ATOM 698 O O . ILE A 1 87 ? 7.407 2.997 -4.301 1.00 82.12 87 ILE A O 1
ATOM 702 N N . ILE A 1 88 ? 8.365 2.362 -2.365 1.00 84.06 88 ILE A N 1
ATOM 703 C CA . ILE A 1 88 ? 7.142 1.910 -1.713 1.00 84.06 88 ILE A CA 1
ATOM 704 C C . ILE A 1 88 ? 6.865 2.902 -0.595 1.00 84.06 88 ILE A C 1
ATOM 706 O O . ILE A 1 88 ? 7.601 2.960 0.386 1.00 84.06 88 ILE A O 1
ATOM 710 N N . GLN A 1 89 ? 5.814 3.694 -0.767 1.00 87.06 89 GLN A N 1
ATOM 711 C CA . GLN A 1 89 ? 5.305 4.580 0.269 1.00 87.06 89 GLN A CA 1
ATOM 712 C C . GLN A 1 89 ? 4.151 3.892 0.987 1.00 87.06 89 GLN A C 1
ATOM 714 O O . GLN A 1 89 ? 3.421 3.094 0.396 1.00 87.06 89 GLN A O 1
ATOM 719 N N . TYR A 1 90 ? 3.958 4.220 2.255 1.00 88.88 90 TYR A N 1
ATOM 720 C CA . TYR A 1 90 ? 2.857 3.684 3.033 1.00 88.88 90 TYR A CA 1
ATOM 721 C C . TYR A 1 90 ? 2.375 4.688 4.070 1.00 88.88 90 TYR A C 1
ATOM 723 O O . TYR A 1 90 ? 3.119 5.548 4.540 1.00 88.88 90 TYR A O 1
ATOM 731 N N . THR A 1 91 ? 1.104 4.574 4.433 1.00 90.44 91 THR A N 1
ATOM 732 C CA . THR A 1 91 ? 0.538 5.317 5.558 1.00 90.44 91 THR A CA 1
ATOM 733 C C . THR A 1 91 ? 0.889 4.639 6.876 1.00 90.44 91 THR A C 1
ATOM 735 O O . THR A 1 91 ? 1.223 3.456 6.903 1.00 90.44 91 THR A O 1
ATOM 738 N N . LYS A 1 92 ? 0.677 5.335 8.001 1.00 89.19 92 LYS A N 1
ATOM 739 C CA . LYS A 1 92 ? 0.452 4.633 9.272 1.00 89.19 92 LYS A CA 1
ATOM 740 C C . LYS A 1 92 ? -0.690 3.615 9.119 1.00 89.19 92 LYS A C 1
ATOM 742 O O . LYS A 1 92 ? -1.524 3.715 8.214 1.00 89.19 92 LYS A O 1
ATOM 747 N N . THR A 1 93 ? -0.744 2.663 10.036 1.00 91.50 93 THR A N 1
ATOM 748 C CA . THR A 1 93 ? -1.910 1.778 10.180 1.00 91.50 93 THR A CA 1
ATOM 749 C C . THR A 1 93 ? -3.089 2.505 10.825 1.00 91.50 93 THR A C 1
ATOM 751 O O . THR A 1 93 ? -2.896 3.393 11.655 1.00 91.50 93 THR A O 1
ATOM 754 N N . PHE A 1 94 ? -4.300 2.117 10.436 1.00 93.62 94 PHE A N 1
ATOM 755 C CA . PHE A 1 94 ? -5.565 2.629 10.959 1.00 93.62 94 PHE A CA 1
ATOM 756 C C . PHE A 1 94 ? -6.412 1.466 11.459 1.00 93.62 94 PHE A C 1
ATOM 758 O O . PHE A 1 94 ? -6.684 0.551 10.686 1.00 93.62 94 PHE A O 1
ATOM 765 N N . ASP A 1 95 ? -6.850 1.500 12.713 1.00 95.06 95 ASP A N 1
ATOM 766 C CA . ASP A 1 95 ? -7.700 0.460 13.291 1.00 95.06 95 ASP A CA 1
ATOM 767 C C . ASP A 1 95 ? -9.173 0.791 13.031 1.00 95.06 95 ASP A C 1
ATOM 769 O O . ASP A 1 95 ? -9.746 1.671 13.672 1.00 95.06 95 ASP A O 1
ATOM 773 N N . TYR A 1 96 ? -9.825 0.085 12.105 1.00 93.00 96 TYR A N 1
ATOM 774 C CA . TYR A 1 96 ? -11.213 0.389 11.740 1.00 93.00 96 TYR A CA 1
ATOM 775 C C . TYR A 1 96 ? -12.219 0.093 12.867 1.00 93.00 96 TYR A C 1
ATOM 777 O O . TYR A 1 96 ? -13.390 0.477 12.773 1.00 93.00 96 TYR A O 1
ATOM 785 N N . MET A 1 97 ? -11.796 -0.545 13.963 1.00 95.88 97 MET A N 1
ATOM 786 C CA . MET A 1 97 ? -12.622 -0.665 15.167 1.00 95.88 97 MET A CA 1
ATOM 787 C C . MET A 1 97 ? -12.693 0.652 15.955 1.00 95.88 97 MET A C 1
ATOM 789 O O . MET A 1 97 ? -13.686 0.889 16.650 1.00 95.88 97 MET A O 1
ATOM 793 N N . LYS A 1 98 ? -11.729 1.565 15.778 1.00 96.94 98 LYS A N 1
ATOM 794 C CA . LYS A 1 98 ? -11.720 2.901 16.393 1.00 96.94 98 LYS A CA 1
ATOM 795 C C . LYS A 1 98 ? -12.488 3.905 15.542 1.00 96.94 98 LYS A C 1
ATOM 797 O O . LYS A 1 98 ? -12.324 3.972 14.324 1.00 96.94 98 LYS A O 1
ATOM 802 N N . ALA A 1 99 ? -13.354 4.692 16.177 1.00 96.88 99 ALA A N 1
ATOM 803 C CA . ALA A 1 99 ? -14.211 5.640 15.467 1.00 96.88 99 ALA A CA 1
ATOM 804 C C . ALA A 1 99 ? -13.399 6.738 14.770 1.00 96.88 99 ALA A C 1
ATOM 806 O O . ALA A 1 99 ? -13.704 7.115 13.641 1.00 96.88 99 ALA A O 1
ATOM 807 N N . GLU A 1 100 ? -12.331 7.187 15.417 1.00 96.00 100 GLU A N 1
ATOM 808 C CA . GLU A 1 100 ? -11.438 8.246 14.957 1.00 96.00 100 GLU A CA 1
ATOM 809 C C . GLU A 1 100 ? -10.686 7.828 13.687 1.00 96.00 100 GLU A C 1
ATOM 811 O O . GLU A 1 100 ? -10.520 8.618 12.755 1.00 96.00 100 GLU A O 1
ATOM 816 N N . ASP A 1 101 ? -10.266 6.565 13.618 1.00 95.69 101 ASP A N 1
ATOM 817 C CA . ASP A 1 101 ? -9.588 6.006 12.449 1.00 95.69 101 ASP A CA 1
ATOM 818 C C . ASP A 1 101 ? -10.573 5.738 11.308 1.00 95.69 101 ASP A C 1
ATOM 820 O O . ASP A 1 101 ? -10.258 6.040 10.156 1.00 95.69 101 ASP A O 1
ATOM 824 N N . ARG A 1 102 ? -11.804 5.286 11.603 1.00 95.12 102 ARG A N 1
ATOM 825 C CA . ARG A 1 102 ? -12.861 5.165 10.581 1.00 95.12 102 ARG A CA 1
ATOM 826 C C . ARG A 1 102 ? -13.116 6.484 9.864 1.00 95.12 102 ARG A C 1
ATOM 828 O O . ARG A 1 102 ? -13.182 6.499 8.638 1.00 95.12 102 ARG A O 1
ATOM 835 N N . VAL A 1 103 ? -13.222 7.591 10.601 1.00 94.75 103 VAL A N 1
ATOM 836 C CA . VAL A 1 103 ? -13.450 8.917 10.002 1.00 94.75 103 VAL A CA 1
ATOM 837 C C . VAL A 1 103 ? -12.316 9.301 9.043 1.00 94.75 103 VAL A C 1
ATOM 839 O O . VAL A 1 103 ? -12.587 9.867 7.986 1.00 94.75 103 VAL A O 1
ATOM 842 N N . GLN A 1 104 ? -11.069 8.936 9.357 1.00 93.06 104 GLN A N 1
ATOM 843 C CA . GLN A 1 104 ? -9.913 9.210 8.496 1.00 93.06 104 GLN A CA 1
ATOM 844 C C . GLN A 1 104 ? -9.907 8.359 7.213 1.00 93.06 104 GLN A C 1
ATOM 846 O O . GLN A 1 104 ? -9.520 8.859 6.158 1.00 93.06 104 GLN A O 1
ATOM 851 N N . ILE A 1 105 ? -10.337 7.092 7.271 1.00 95.25 105 ILE A N 1
ATOM 852 C CA . ILE A 1 105 ? -10.186 6.155 6.140 1.00 95.25 105 ILE A CA 1
ATOM 853 C C . ILE A 1 105 ? -11.448 5.972 5.290 1.00 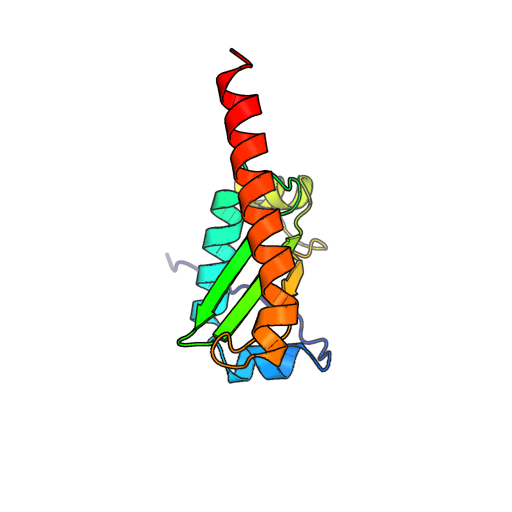95.25 105 ILE A C 1
ATOM 855 O O . ILE A 1 105 ? -11.336 5.655 4.106 1.00 95.25 105 ILE A O 1
ATOM 859 N N . CYS A 1 106 ? -12.649 6.174 5.843 1.00 93.56 106 CYS A N 1
ATOM 860 C CA . CYS A 1 106 ? -13.905 5.898 5.136 1.00 93.56 106 CYS A CA 1
ATOM 861 C C . CYS A 1 106 ? -14.046 6.721 3.852 1.00 93.56 106 CYS A C 1
ATOM 863 O O . CYS A 1 106 ? -14.423 6.172 2.817 1.00 93.56 106 CYS A O 1
ATOM 865 N N . GLY A 1 107 ? -13.708 8.015 3.899 1.00 94.06 107 GLY A N 1
ATOM 866 C CA . GLY A 1 107 ? -13.759 8.883 2.720 1.00 94.06 107 GLY A CA 1
ATOM 867 C C . GLY A 1 107 ? -12.817 8.410 1.612 1.00 94.06 107 GLY A C 1
ATOM 868 O O . GLY A 1 107 ? -13.205 8.360 0.445 1.00 94.06 107 GLY A O 1
ATOM 869 N N . PHE A 1 108 ? -11.608 7.981 1.982 1.00 93.56 108 PHE A N 1
ATOM 870 C CA . PHE A 1 108 ? -10.634 7.465 1.027 1.00 93.56 108 PHE A CA 1
ATOM 871 C C . PHE A 1 108 ? -11.080 6.130 0.415 1.00 93.56 108 PHE A C 1
ATOM 873 O O . PHE A 1 108 ? -11.061 5.984 -0.803 1.00 93.56 108 PHE A O 1
ATOM 880 N N . ILE A 1 109 ? -11.572 5.184 1.222 1.00 93.44 109 ILE A N 1
ATOM 881 C CA . ILE A 1 109 ? -12.087 3.892 0.734 1.00 93.44 109 ILE A CA 1
ATOM 882 C C . ILE A 1 109 ? -13.277 4.091 -0.215 1.00 93.44 109 ILE A C 1
ATOM 884 O O . ILE A 1 109 ? -13.336 3.459 -1.272 1.00 93.44 109 ILE A O 1
ATOM 888 N N . LEU A 1 110 ? -14.203 4.995 0.124 1.00 93.44 110 LEU A N 1
ATOM 889 C CA . LEU A 1 110 ? -15.330 5.341 -0.743 1.00 93.44 110 LEU A CA 1
ATOM 890 C C . LEU A 1 110 ? -14.835 5.885 -2.091 1.00 93.44 110 LEU A C 1
ATOM 892 O O . LEU A 1 110 ? -15.288 5.442 -3.148 1.00 93.44 110 LEU A O 1
ATOM 896 N N . TRP A 1 111 ? -13.875 6.812 -2.056 1.00 92.06 111 TRP A N 1
ATOM 897 C CA . TRP A 1 111 ? -13.268 7.379 -3.256 1.00 92.06 111 TRP A CA 1
ATOM 898 C C . TRP A 1 111 ? -12.588 6.309 -4.122 1.00 92.06 111 TRP A C 1
ATOM 900 O O . TRP A 1 111 ? -12.797 6.293 -5.336 1.00 92.06 111 TRP A O 1
ATOM 910 N N . LEU A 1 112 ? -11.864 5.359 -3.521 1.00 90.69 112 LEU A N 1
ATOM 911 C CA . LEU A 1 112 ? -11.262 4.236 -4.249 1.00 90.69 112 LEU A CA 1
ATOM 912 C C . LEU A 1 112 ? -12.304 3.375 -4.965 1.00 90.69 112 LEU A C 1
ATOM 914 O O . LEU A 1 112 ? -12.109 3.026 -6.132 1.00 90.69 112 LEU A O 1
ATOM 918 N N . GLY A 1 113 ? -13.427 3.082 -4.304 1.00 88.06 113 GLY A N 1
ATOM 919 C CA . GLY A 1 113 ? -14.542 2.362 -4.921 1.00 88.06 113 GLY A CA 1
ATOM 920 C C . GLY A 1 113 ? -15.113 3.101 -6.137 1.00 88.06 113 GLY A C 1
ATOM 921 O O . GLY A 1 113 ? -15.379 2.489 -7.175 1.00 88.06 113 GLY A O 1
ATOM 922 N N . CYS A 1 114 ? -15.238 4.429 -6.051 1.00 87.50 114 CYS A N 1
ATOM 923 C CA . CYS A 1 114 ? -15.651 5.260 -7.182 1.00 87.50 114 CYS A CA 1
ATOM 924 C C . CYS A 1 114 ? -14.639 5.201 -8.334 1.00 87.50 114 CYS A C 1
ATOM 926 O O . CYS A 1 114 ? -15.041 4.958 -9.474 1.00 87.50 114 CYS A O 1
ATOM 928 N N . VAL A 1 115 ? -13.340 5.370 -8.060 1.00 86.06 115 VAL A N 1
ATOM 929 C CA . VAL A 1 115 ? -12.292 5.324 -9.096 1.00 86.06 115 VAL A CA 1
ATOM 930 C C . VAL A 1 115 ? -12.296 3.980 -9.823 1.00 86.06 115 VAL A C 1
ATOM 932 O O . VAL A 1 115 ? -12.327 3.959 -11.052 1.00 86.06 115 VAL A O 1
ATOM 935 N N . GLN A 1 116 ? -12.348 2.861 -9.093 1.00 78.50 116 GLN A N 1
ATOM 936 C CA . GLN A 1 116 ? -12.386 1.525 -9.700 1.00 78.50 116 GLN A CA 1
ATOM 937 C C . GLN A 1 116 ? -13.602 1.340 -10.615 1.00 78.50 116 GLN A C 1
ATOM 939 O O . GLN A 1 116 ? -13.470 0.847 -11.737 1.00 78.50 116 GLN A O 1
ATOM 944 N N . LYS A 1 117 ? -14.786 1.788 -10.176 1.00 75.94 117 LYS A N 1
ATOM 945 C CA . LYS A 1 117 ? -16.014 1.726 -10.980 1.00 75.94 117 LYS A CA 1
ATOM 946 C C . LYS A 1 117 ? -15.927 2.585 -12.242 1.00 75.94 117 LYS A C 1
ATOM 948 O O . LYS A 1 117 ? -16.387 2.156 -13.301 1.00 75.94 117 LYS A O 1
ATOM 953 N N . HIS A 1 118 ? -15.362 3.788 -12.146 1.00 67.31 118 HIS A N 1
ATOM 954 C CA . HIS A 1 118 ? -15.189 4.672 -13.298 1.00 67.31 118 HIS A CA 1
ATOM 955 C C . HIS A 1 118 ? -14.187 4.104 -14.302 1.00 67.31 118 HIS A C 1
ATOM 957 O O . HIS A 1 118 ? -14.500 4.061 -15.487 1.00 67.31 118 HIS A O 1
ATOM 963 N N . SER A 1 119 ? -13.048 3.578 -13.846 1.00 60.19 119 SER A N 1
ATOM 964 C CA . SER A 1 119 ? -12.089 2.911 -14.733 1.00 60.19 119 SER A CA 1
ATOM 965 C C . SER A 1 119 ? -12.682 1.684 -15.428 1.00 60.19 119 SER A C 1
ATOM 967 O O . SER A 1 119 ? -12.421 1.479 -16.610 1.00 60.19 119 SER A O 1
ATOM 969 N N . PHE A 1 120 ? -13.524 0.907 -14.738 1.00 57.00 120 PHE A N 1
ATOM 970 C CA . PHE A 1 120 ? -14.232 -0.224 -15.343 1.00 57.00 120 PHE A CA 1
ATOM 971 C C . PHE A 1 120 ? -15.237 0.222 -16.416 1.00 57.00 120 PHE A C 1
ATOM 973 O O . PHE A 1 120 ? -15.332 -0.396 -17.473 1.00 57.00 120 PHE A O 1
ATOM 980 N N . ARG A 1 121 ? -15.964 1.325 -16.187 1.00 55.75 121 ARG A N 1
ATOM 981 C CA . ARG A 1 121 ? -16.909 1.869 -17.177 1.00 55.75 121 ARG A CA 1
ATOM 982 C C . ARG A 1 121 ? -16.221 2.397 -18.432 1.00 55.75 121 ARG A C 1
ATOM 984 O O . ARG A 1 121 ? -16.738 2.163 -19.518 1.00 55.75 121 ARG A O 1
ATOM 991 N N . THR A 1 122 ? -15.078 3.069 -18.303 1.00 55.91 122 THR A N 1
ATOM 992 C CA . THR A 1 122 ? -14.320 3.547 -19.470 1.00 55.91 122 THR A CA 1
ATOM 993 C C . THR A 1 122 ? -13.768 2.387 -20.301 1.00 55.91 122 THR A C 1
ATOM 995 O O . THR A 1 122 ? -13.710 2.500 -21.516 1.00 55.91 122 THR A O 1
ATOM 998 N N . PHE A 1 123 ? -13.418 1.260 -19.668 1.00 49.78 123 PHE A N 1
ATOM 999 C CA . PHE A 1 123 ? -12.947 0.064 -20.374 1.00 49.78 123 PHE A CA 1
ATOM 1000 C C . PHE A 1 123 ? -14.062 -0.651 -21.158 1.00 49.78 123 PHE A C 1
ATOM 1002 O O . PHE A 1 123 ? -13.798 -1.192 -22.217 1.00 49.78 123 PHE A O 1
ATOM 1009 N N . ILE A 1 124 ? -15.311 -0.636 -20.675 1.00 51.12 124 ILE A N 1
ATOM 1010 C CA . ILE A 1 124 ? -16.444 -1.310 -21.347 1.00 51.12 124 ILE A CA 1
ATOM 1011 C C . ILE A 1 124 ? -1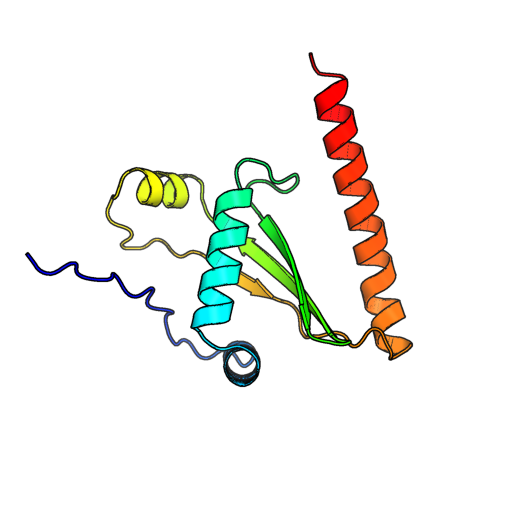7.062 -0.478 -22.481 1.00 51.12 124 ILE A C 1
ATOM 1013 O O . ILE A 1 124 ? -17.693 -1.031 -23.372 1.00 51.12 124 ILE A O 1
ATOM 1017 N N . LEU A 1 125 ? -16.917 0.847 -22.450 1.00 46.72 125 LEU A N 1
ATOM 1018 C CA . LEU A 1 125 ? -17.502 1.751 -23.452 1.00 46.72 125 LEU A CA 1
ATOM 1019 C C . LEU A 1 125 ? -16.487 2.223 -24.508 1.00 46.72 125 LEU A C 1
ATOM 1021 O O . L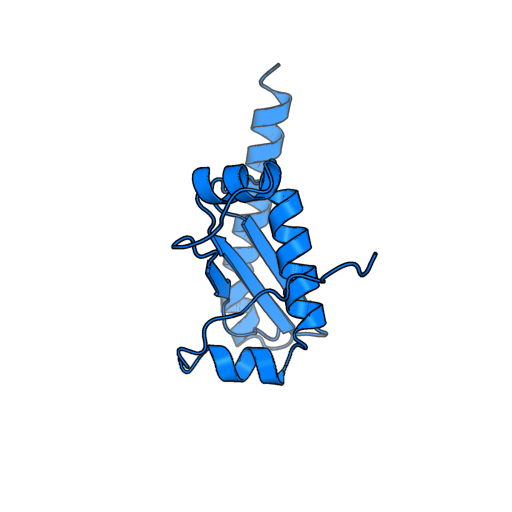EU A 1 125 ? -16.784 3.147 -25.260 1.00 46.72 125 LEU A O 1
ATOM 1025 N N . GLY A 1 126 ? -15.285 1.644 -24.507 1.00 47.38 126 GLY A N 1
ATOM 1026 C CA . GLY A 1 126 ? -14.162 2.024 -25.364 1.00 47.38 126 GLY A CA 1
ATOM 1027 C C . GLY A 1 126 ? -13.778 0.991 -26.426 1.00 47.38 126 GLY A C 1
ATOM 1028 O O . GLY A 1 126 ? -12.677 1.119 -26.954 1.00 47.38 126 GLY A O 1
ATOM 1029 N N . ASP A 1 127 ? -14.653 0.019 -26.715 1.00 40.72 127 ASP A N 1
ATOM 1030 C CA . ASP A 1 127 ? -14.547 -0.932 -27.837 1.00 40.72 127 ASP A CA 1
ATOM 1031 C C . ASP A 1 127 ? -15.672 -0.691 -28.860 1.00 40.72 127 ASP A C 1
ATOM 1033 O O . ASP A 1 127 ? -16.851 -0.608 -28.436 1.00 40.72 127 ASP A O 1
#

Sequence (127 aa):
SKVQRSAIRIPSDKQEGETWIGDRLSEDVLGQVGSQLLIKRPVSSFRPYVLGILCMRTEVMFILLEMTHDHLWKIQNNKDLSGERTIIQYTKTFDYMKAEDRVQICGFILWLGCVQKHSFRTFILGD

Foldseek 3Di:
DDDDPPDPDDDPPDDVVVVVCVVVDPPVRVVVVLVVQLVCCVVALDPVKGWDWDDDPQKIKIKIKDADPVQNVCVVVVHDCPPPDIDIDMDPIARCVDPVSCVVCVVVVVVVVVSVVVSVVCVVVVD

Secondary structure (DSSP, 8-state):
---------------HHHHHHHHHS-HHHHHHHHHHHHHHGGG-TTTT-EEEEEEETTEEEEEEEE--HHHHHHHHTT---TT---EEEEPPPEETTSHHHHHHHHHHHHHHHHHHHHHHHHHHS--

Organism: Pinctada imbricata (NCBI:txid66713)

pLDDT: mean 76.18, std 19.82, range [27.44, 96.94]